Protein AF-X0XXG4-F1 (afdb_monomer_lite)

pLDDT: mean 93.35, std 5.32, range [76.75, 98.12]

Sequence (103 aa):
IREMARELCRLGHTVDVYTRVHDPADPQIIDLGEGARLIHIPAGQEMDIHKLALYSYLPDFTCHMENYRKANDLHYDVVFSHYWLSCWVGQYLKMWWGVPHVA

Radius of gyration: 13.39 Å; chains: 1; bounding box: 29×28×33 Å

InterPro domains:
  IPR028098 Glycosyltransferase subfamily 4-like, N-terminal domain [PF13579] (1-102)

Structure (mmCIF, N/CA/C/O backbone):
data_AF-X0XXG4-F1
#
_entry.id   AF-X0XXG4-F1
#
loop_
_atom_site.group_PDB
_atom_site.id
_atom_site.type_symbol
_atom_site.label_atom_id
_atom_site.label_alt_id
_atom_site.label_comp_id
_atom_site.label_asym_id
_atom_site.label_entity_id
_atom_site.label_seq_id
_atom_site.pdbx_PDB_ins_code
_atom_site.Cartn_x
_atom_site.Cartn_y
_atom_site.Cartn_z
_atom_site.occupancy
_atom_site.B_iso_or_equiv
_atom_site.auth_seq_id
_atom_site.auth_comp_id
_atom_site.auth_asym_id
_atom_site.auth_atom_id
_atom_site.pdbx_PDB_model_num
ATOM 1 N N . ILE A 1 1 ? -6.716 9.287 -3.896 1.00 82.69 1 ILE A N 1
ATOM 2 C CA . ILE A 1 1 ? -6.011 8.494 -2.852 1.00 82.69 1 ILE A CA 1
ATOM 3 C C . ILE A 1 1 ? -5.264 9.390 -1.870 1.00 82.69 1 ILE A C 1
ATOM 5 O O . ILE A 1 1 ? -5.613 9.349 -0.705 1.00 82.69 1 ILE A O 1
ATOM 9 N N . ARG A 1 2 ? -4.298 10.221 -2.301 1.00 84.69 2 ARG A N 1
ATOM 10 C CA . ARG A 1 2 ? -3.508 11.068 -1.379 1.00 84.69 2 ARG A CA 1
ATOM 11 C C . ARG A 1 2 ? -4.359 11.966 -0.471 1.00 84.69 2 ARG A C 1
ATOM 13 O O . ARG A 1 2 ? -4.152 11.969 0.731 1.00 84.69 2 ARG A O 1
ATOM 20 N N . GLU A 1 3 ? -5.329 12.685 -1.032 1.00 88.19 3 GLU A N 1
ATOM 21 C CA . GLU A 1 3 ? -6.231 13.546 -0.245 1.00 88.19 3 GLU A CA 1
ATOM 22 C C . GLU A 1 3 ? -7.091 12.737 0.730 1.00 88.19 3 GLU A C 1
ATOM 24 O O . GLU A 1 3 ? -7.195 13.090 1.892 1.00 88.19 3 GLU A O 1
ATOM 29 N N . MET A 1 4 ? -7.626 11.594 0.295 1.00 89.50 4 MET A N 1
ATOM 30 C CA . MET A 1 4 ? -8.385 10.690 1.165 1.00 89.50 4 MET A CA 1
ATOM 31 C C . MET A 1 4 ? -7.533 10.145 2.323 1.00 89.50 4 MET A C 1
ATOM 33 O O . MET A 1 4 ? -7.990 10.151 3.459 1.00 89.50 4 MET A O 1
ATOM 37 N N . ALA A 1 5 ? -6.301 9.699 2.049 1.00 90.69 5 ALA A N 1
ATOM 38 C CA . ALA A 1 5 ? -5.370 9.240 3.080 1.00 90.69 5 ALA A CA 1
ATOM 39 C C . ALA A 1 5 ? -5.096 10.352 4.099 1.00 90.69 5 ALA A C 1
ATOM 41 O O . ALA A 1 5 ? -5.163 10.121 5.301 1.00 90.69 5 ALA A O 1
ATOM 42 N N . ARG A 1 6 ? -4.886 11.576 3.607 1.00 89.38 6 ARG A N 1
ATOM 43 C CA . ARG A 1 6 ? -4.695 12.753 4.448 1.00 89.38 6 ARG A CA 1
ATOM 44 C C . ARG A 1 6 ? -5.907 13.041 5.338 1.00 89.38 6 ARG A C 1
ATOM 46 O O . ARG A 1 6 ? -5.745 13.228 6.537 1.00 89.38 6 ARG A O 1
ATOM 53 N N . GLU A 1 7 ? -7.117 13.060 4.787 1.00 91.69 7 GLU A N 1
ATOM 54 C CA . GLU A 1 7 ? -8.318 13.337 5.587 1.00 91.69 7 GLU A CA 1
ATOM 55 C C . GLU A 1 7 ? -8.588 12.239 6.628 1.00 91.69 7 GLU A C 1
ATOM 57 O O . GLU A 1 7 ? -8.944 12.551 7.761 1.00 91.69 7 GLU A O 1
ATOM 62 N N . LEU A 1 8 ? -8.341 10.963 6.305 1.00 92.44 8 LEU A N 1
ATOM 63 C CA . LEU A 1 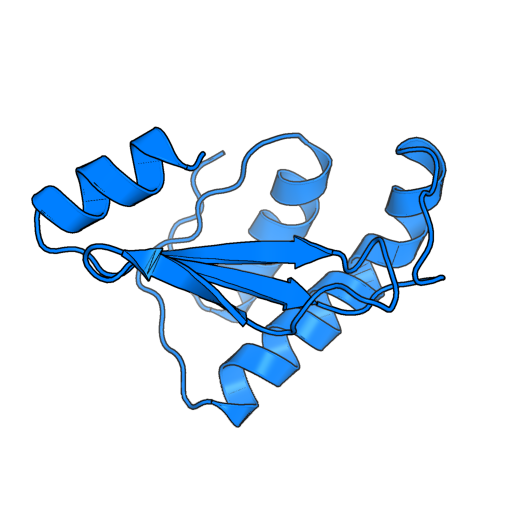8 ? -8.404 9.874 7.290 1.00 92.44 8 LEU A CA 1
ATOM 64 C C . LEU A 1 8 ? -7.390 10.079 8.421 1.00 92.44 8 LEU A C 1
ATOM 66 O O . LEU A 1 8 ? -7.716 9.889 9.593 1.00 92.44 8 LEU A O 1
ATOM 70 N N . CYS A 1 9 ? -6.188 10.531 8.081 1.00 93.44 9 CYS A N 1
ATOM 71 C CA . CYS A 1 9 ? -5.174 10.896 9.057 1.00 93.44 9 CYS A CA 1
ATOM 72 C C . CYS A 1 9 ? -5.593 12.061 9.956 1.00 93.44 9 CYS A C 1
ATOM 74 O O . CYS A 1 9 ? -5.433 11.990 11.175 1.00 93.44 9 CYS A O 1
ATOM 76 N N . ARG A 1 10 ? -6.236 13.093 9.400 1.00 91.38 10 ARG A N 1
ATOM 77 C CA . ARG A 1 10 ? -6.816 14.198 10.185 1.00 91.38 10 ARG A CA 1
ATOM 78 C C . ARG A 1 10 ? -7.925 13.744 11.135 1.00 91.38 10 ARG A C 1
ATOM 80 O O . ARG A 1 10 ? -8.135 14.387 12.161 1.00 91.38 10 ARG A O 1
ATOM 87 N N . LEU A 1 11 ? -8.610 12.647 10.819 1.00 93.88 11 LEU A N 1
ATOM 88 C CA . LEU A 1 11 ? -9.597 12.006 11.694 1.00 93.88 11 LEU A CA 1
ATOM 89 C C . LEU A 1 11 ? -8.964 11.087 12.759 1.00 93.88 11 LEU A C 1
ATOM 91 O O . LEU A 1 11 ? -9.689 10.513 13.568 1.00 93.88 11 LEU A O 1
ATOM 95 N N . GLY A 1 12 ? -7.632 10.977 12.802 1.00 94.06 12 GLY A N 1
ATOM 96 C CA . GLY A 1 12 ? -6.893 10.201 13.801 1.00 94.06 12 GLY A CA 1
ATOM 97 C C . GLY A 1 12 ? -6.531 8.779 13.370 1.00 94.06 12 GLY A C 1
ATOM 98 O O . GLY A 1 12 ? -6.122 7.983 14.212 1.00 94.06 12 GLY A O 1
ATOM 99 N N . HIS A 1 13 ? -6.674 8.440 12.086 1.00 94.88 13 HIS A N 1
ATOM 100 C CA . HIS A 1 13 ? -6.273 7.136 11.555 1.00 94.88 13 HIS A CA 1
ATOM 101 C C . HIS A 1 13 ? -4.822 7.136 11.048 1.00 94.88 13 HIS A C 1
ATOM 103 O O . HIS A 1 13 ? -4.265 8.165 10.679 1.00 94.88 13 HIS A O 1
ATOM 109 N N . THR A 1 14 ? -4.201 5.962 10.983 1.00 95.81 14 THR A N 1
ATOM 110 C CA . THR A 1 14 ? -2.902 5.764 10.319 1.00 95.81 14 THR A CA 1
ATOM 111 C C . THR A 1 14 ? -3.140 5.105 8.969 1.00 95.81 14 THR A C 1
ATOM 113 O O . THR A 1 14 ? -3.962 4.192 8.871 1.00 95.81 14 THR A O 1
ATOM 116 N N . VAL A 1 15 ? -2.456 5.569 7.920 1.00 96.88 15 VAL A N 1
ATOM 117 C CA . VAL A 1 15 ? -2.725 5.108 6.551 1.00 96.88 15 VAL A CA 1
ATOM 118 C C . VAL A 1 15 ? -1.445 4.687 5.837 1.00 96.88 15 VAL A C 1
ATOM 120 O O . VAL A 1 15 ? -0.588 5.509 5.523 1.00 96.88 15 VAL A O 1
ATOM 123 N N . ASP A 1 16 ? -1.383 3.409 5.474 1.00 97.56 16 ASP A N 1
ATOM 124 C CA . ASP A 1 16 ? -0.365 2.873 4.574 1.00 97.56 16 ASP A CA 1
ATOM 125 C C . ASP A 1 16 ? -0.956 2.701 3.175 1.00 97.56 16 ASP A C 1
ATOM 127 O O . ASP A 1 16 ? -1.876 1.911 2.952 1.00 97.56 16 ASP A O 1
ATOM 131 N N . VAL A 1 17 ? -0.426 3.452 2.214 1.00 96.88 17 VAL A N 1
ATOM 132 C CA . VAL A 1 17 ? -0.781 3.322 0.802 1.00 96.88 17 VAL A CA 1
ATOM 133 C C . VAL A 1 17 ? 0.234 2.405 0.140 1.00 96.88 17 VAL A C 1
ATOM 135 O O . VAL A 1 17 ? 1.414 2.724 0.096 1.00 96.88 17 VAL A O 1
ATOM 138 N N . TYR A 1 18 ? -0.221 1.291 -0.420 1.00 97.19 18 TYR A N 1
ATOM 139 C CA . TYR A 1 18 ? 0.638 0.368 -1.156 1.00 97.19 18 TYR A CA 1
ATOM 140 C C . TYR A 1 18 ? 0.549 0.620 -2.660 1.00 97.19 18 TYR A C 1
ATOM 142 O O . TYR A 1 18 ? -0.544 0.712 -3.222 1.00 97.19 18 TYR A O 1
ATOM 150 N N . THR A 1 19 ? 1.699 0.703 -3.322 1.00 95.38 19 THR A N 1
ATOM 151 C CA . THR A 1 19 ? 1.799 0.801 -4.783 1.00 95.38 19 THR A CA 1
ATOM 152 C C . THR A 1 19 ? 2.971 -0.029 -5.288 1.00 95.38 19 THR A C 1
ATOM 154 O O . THR A 1 19 ? 3.826 -0.442 -4.514 1.00 95.38 19 THR A O 1
ATOM 157 N N . ARG A 1 20 ? 3.020 -0.301 -6.589 1.00 94.94 20 ARG A N 1
ATOM 158 C CA . ARG A 1 20 ? 4.140 -1.013 -7.210 1.00 94.94 20 ARG A CA 1
ATOM 159 C C . ARG A 1 20 ? 5.328 -0.073 -7.415 1.00 94.94 20 ARG A C 1
ATOM 161 O O . ARG A 1 20 ? 5.111 1.085 -7.761 1.00 94.94 20 ARG A O 1
ATOM 168 N N . VAL A 1 21 ? 6.551 -0.585 -7.274 1.00 94.19 21 VAL A N 1
ATOM 169 C CA . VAL A 1 21 ? 7.758 0.080 -7.805 1.00 94.19 21 VAL A CA 1
ATOM 170 C C . VAL A 1 21 ? 7.610 0.225 -9.321 1.00 94.19 21 VAL A C 1
ATOM 172 O O . VAL A 1 21 ? 7.244 -0.738 -9.999 1.00 94.19 21 VAL A O 1
ATOM 175 N N . HIS A 1 22 ? 7.864 1.413 -9.857 1.00 88.38 22 HIS A N 1
ATOM 176 C CA . HIS A 1 22 ? 7.755 1.686 -11.295 1.00 88.38 22 HIS A CA 1
ATOM 177 C C . HIS A 1 22 ? 8.962 2.433 -11.862 1.00 88.38 22 HIS A C 1
ATOM 179 O O . HIS A 1 22 ? 9.138 2.433 -13.080 1.00 88.38 22 HIS A O 1
ATOM 185 N N . ASP A 1 23 ? 9.804 2.983 -10.991 1.00 87.38 23 ASP A N 1
ATOM 186 C CA . ASP A 1 23 ? 11.141 3.474 -11.289 1.00 87.38 23 ASP A CA 1
ATOM 187 C C . ASP A 1 23 ? 12.117 2.862 -10.262 1.00 87.38 23 ASP A C 1
ATOM 189 O O . ASP A 1 23 ? 11.799 2.866 -9.070 1.00 87.38 23 ASP A O 1
ATOM 193 N N . PRO A 1 24 ? 13.299 2.346 -10.650 1.00 85.62 24 PRO A N 1
ATOM 194 C CA . PRO A 1 24 ? 14.282 1.832 -9.692 1.00 85.62 24 PRO A CA 1
ATOM 195 C C . PRO A 1 24 ? 14.798 2.899 -8.711 1.00 85.62 24 PRO A C 1
ATOM 197 O O . PRO A 1 24 ? 15.402 2.567 -7.692 1.00 85.62 24 PRO A O 1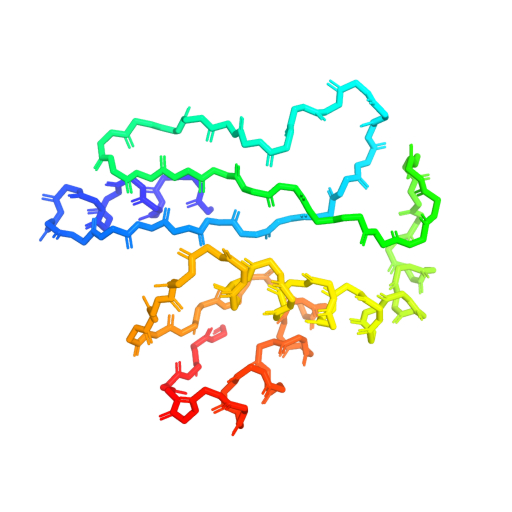
ATOM 200 N N . ALA A 1 25 ? 14.600 4.184 -9.018 1.00 89.94 25 ALA A N 1
ATOM 201 C CA . ALA A 1 25 ? 14.899 5.296 -8.125 1.00 89.94 25 ALA A CA 1
ATOM 202 C C . ALA A 1 25 ? 13.788 5.575 -7.093 1.00 89.94 25 ALA A C 1
ATOM 204 O O . ALA A 1 25 ? 13.991 6.418 -6.214 1.00 89.94 25 ALA A O 1
ATOM 205 N N . ASP A 1 26 ? 12.634 4.898 -7.171 1.00 89.69 26 ASP A N 1
ATOM 206 C CA . ASP A 1 26 ? 11.558 5.045 -6.191 1.00 89.69 26 ASP A CA 1
ATOM 207 C C . ASP A 1 26 ? 12.054 4.623 -4.795 1.00 89.69 26 ASP A C 1
ATOM 209 O O . ASP A 1 26 ? 12.466 3.476 -4.593 1.00 89.69 26 ASP A O 1
ATOM 213 N N . PRO A 1 27 ? 11.986 5.498 -3.776 1.00 94.06 27 PRO A N 1
ATOM 214 C CA . PRO A 1 27 ? 12.282 5.080 -2.416 1.00 94.06 27 PRO A CA 1
ATOM 215 C C . PRO A 1 27 ? 11.209 4.101 -1.927 1.00 94.06 27 PRO A C 1
ATOM 217 O O . PRO A 1 27 ? 10.014 4.299 -2.147 1.00 94.06 27 PRO A O 1
ATOM 220 N N . GLN A 1 28 ? 11.623 3.083 -1.169 1.00 95.56 28 GLN A N 1
ATOM 221 C CA . GLN A 1 28 ? 10.717 2.076 -0.603 1.00 95.56 28 GLN A CA 1
ATOM 222 C C . GLN A 1 28 ? 9.544 2.696 0.178 1.00 95.56 28 GLN A C 1
ATOM 224 O O . GLN A 1 28 ? 8.437 2.162 0.149 1.00 95.56 28 GLN A O 1
ATOM 229 N N . ILE A 1 29 ? 9.785 3.808 0.882 1.00 97.06 29 ILE A N 1
ATOM 230 C CA . ILE A 1 29 ? 8.786 4.523 1.680 1.00 97.06 29 ILE A CA 1
ATOM 231 C C . ILE A 1 29 ? 8.868 6.019 1.366 1.00 97.06 29 ILE A C 1
ATOM 233 O O . ILE A 1 29 ? 9.952 6.601 1.406 1.00 97.06 29 ILE A O 1
ATOM 237 N N . ILE A 1 30 ? 7.718 6.645 1.119 1.00 95.62 30 ILE A N 1
ATOM 238 C CA . ILE A 1 30 ? 7.563 8.102 1.054 1.00 95.62 30 ILE A CA 1
ATOM 239 C C . ILE A 1 30 ? 6.622 8.535 2.174 1.00 95.62 30 ILE A C 1
ATOM 241 O O . ILE A 1 30 ? 5.484 8.070 2.245 1.00 95.62 30 ILE A O 1
ATOM 245 N N . ASP A 1 31 ? 7.084 9.444 3.030 1.00 93.38 31 ASP A N 1
ATOM 246 C CA . ASP A 1 31 ? 6.235 10.091 4.030 1.00 93.38 31 ASP A CA 1
ATOM 247 C C . ASP A 1 31 ? 5.267 11.059 3.330 1.00 93.38 31 ASP A C 1
ATOM 249 O O . ASP A 1 31 ? 5.684 11.948 2.582 1.00 93.38 31 ASP A O 1
ATOM 253 N N . LEU A 1 32 ? 3.964 10.854 3.533 1.00 90.88 32 LEU A N 1
ATOM 254 C CA . LEU A 1 32 ? 2.909 11.713 2.989 1.00 90.88 32 LEU A CA 1
ATOM 255 C C . LEU A 1 32 ? 2.434 12.761 4.010 1.00 90.88 32 LEU A C 1
ATOM 257 O O . LEU A 1 32 ? 1.600 13.604 3.668 1.00 90.88 32 LEU A O 1
ATOM 261 N N . GLY A 1 33 ? 2.981 12.731 5.227 1.00 87.12 33 GLY A N 1
ATOM 262 C CA . GLY A 1 33 ? 2.627 13.585 6.350 1.00 87.12 33 GLY A CA 1
ATOM 263 C C . GLY A 1 33 ? 1.425 13.074 7.143 1.00 87.12 33 GLY A C 1
ATOM 264 O O . GLY A 1 33 ? 0.655 12.228 6.693 1.00 87.12 33 GLY A O 1
ATOM 265 N N . GLU A 1 34 ? 1.260 13.624 8.350 1.00 84.38 34 GLU A N 1
ATOM 266 C CA . GLU A 1 34 ? 0.078 13.431 9.209 1.00 84.38 34 GLU A CA 1
ATOM 267 C C . GLU A 1 34 ? -0.200 11.953 9.593 1.00 84.38 34 GLU A C 1
ATOM 269 O O . GLU A 1 34 ? -1.285 11.637 10.058 1.00 84.38 34 GLU A O 1
ATOM 274 N N . GLY A 1 35 ? 0.783 11.047 9.478 1.00 87.31 35 GLY A N 1
ATOM 275 C CA . GLY A 1 35 ? 0.612 9.615 9.778 1.00 87.31 35 GLY A CA 1
ATOM 276 C C . GLY A 1 35 ? 0.236 8.756 8.565 1.00 87.31 35 GLY A C 1
ATOM 277 O O . GLY A 1 35 ? -0.137 7.593 8.732 1.00 87.31 35 GLY A O 1
ATOM 278 N N . ALA A 1 36 ? 0.343 9.313 7.354 1.00 95.19 36 ALA A N 1
ATOM 279 C CA . ALA A 1 36 ? 0.228 8.576 6.106 1.00 95.19 36 ALA A CA 1
ATOM 280 C C . ALA A 1 36 ? 1.602 8.331 5.471 1.00 95.19 36 ALA A C 1
ATOM 282 O O . ALA A 1 36 ? 2.451 9.222 5.428 1.00 95.19 36 ALA A O 1
ATOM 283 N N . ARG A 1 37 ? 1.799 7.150 4.883 1.00 96.31 37 ARG A N 1
ATOM 284 C CA . ARG A 1 37 ? 2.982 6.843 4.065 1.00 96.31 37 ARG A CA 1
ATOM 285 C C . ARG A 1 37 ? 2.616 6.048 2.820 1.00 96.31 37 ARG A C 1
ATOM 287 O O . ARG A 1 37 ? 1.659 5.278 2.813 1.00 96.31 37 ARG A O 1
ATOM 294 N N . LEU A 1 38 ? 3.387 6.246 1.758 1.00 96.38 38 LEU A N 1
ATOM 295 C CA . LEU A 1 38 ? 3.350 5.444 0.539 1.00 96.38 38 LEU A CA 1
ATOM 296 C C . LEU A 1 38 ? 4.463 4.401 0.604 1.00 96.38 38 LEU A C 1
ATOM 298 O O . LEU A 1 38 ? 5.604 4.747 0.894 1.00 96.38 38 LEU A O 1
ATOM 302 N N . ILE A 1 39 ? 4.136 3.146 0.322 1.00 97.62 39 ILE A N 1
ATOM 303 C CA . ILE A 1 39 ? 5.046 2.006 0.371 1.00 97.62 39 ILE A CA 1
ATOM 304 C C . ILE A 1 39 ? 5.093 1.380 -1.021 1.00 97.62 39 ILE A C 1
ATOM 306 O O . ILE A 1 39 ? 4.071 0.920 -1.541 1.00 97.62 39 ILE A O 1
ATOM 310 N N . HIS A 1 40 ? 6.281 1.358 -1.618 1.00 97.44 40 HIS A N 1
ATOM 311 C CA . HIS A 1 40 ? 6.510 0.742 -2.919 1.00 97.44 40 HIS A CA 1
ATOM 312 C C . HIS A 1 40 ? 6.824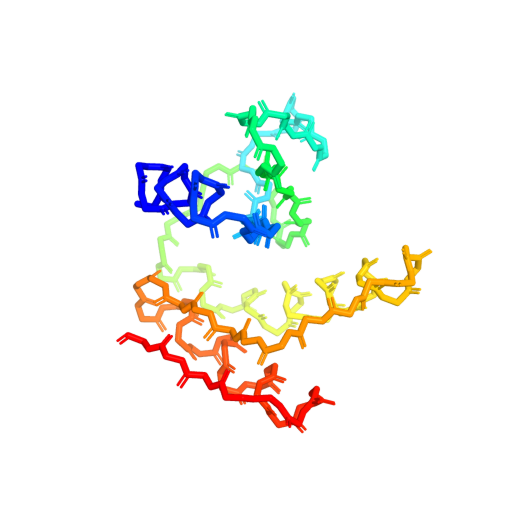 -0.743 -2.748 1.00 97.44 40 HIS A C 1
ATOM 314 O O . HIS A 1 40 ? 7.743 -1.116 -2.035 1.00 97.44 40 HIS A O 1
ATOM 320 N N . ILE A 1 41 ? 6.061 -1.616 -3.393 1.00 97.19 41 ILE A N 1
ATOM 321 C CA . ILE A 1 41 ? 6.262 -3.064 -3.355 1.00 97.19 41 ILE A CA 1
ATOM 322 C C . ILE A 1 41 ? 6.805 -3.516 -4.714 1.00 97.19 41 ILE A C 1
ATOM 324 O O . ILE A 1 41 ? 6.197 -3.206 -5.747 1.00 97.19 41 ILE A O 1
ATOM 328 N N . PRO A 1 42 ? 7.933 -4.245 -4.751 1.00 94.06 42 PRO A N 1
ATOM 329 C CA . PRO A 1 42 ? 8.468 -4.760 -6.001 1.00 94.06 42 PRO A CA 1
ATOM 330 C C . PRO A 1 42 ? 7.528 -5.828 -6.567 1.00 94.06 42 PRO A C 1
ATOM 332 O O . PRO A 1 42 ? 7.085 -6.724 -5.849 1.00 94.06 42 PRO A O 1
ATOM 335 N N . ALA A 1 43 ? 7.215 -5.749 -7.858 1.00 92.38 43 ALA A N 1
ATOM 336 C CA . ALA A 1 43 ? 6.509 -6.803 -8.583 1.00 92.38 43 ALA A CA 1
ATOM 337 C C . ALA A 1 43 ? 6.736 -6.642 -10.089 1.00 92.38 43 ALA A C 1
ATOM 339 O O . ALA A 1 43 ? 6.476 -5.572 -10.648 1.00 92.38 43 ALA A O 1
ATOM 340 N N . GLY A 1 44 ? 7.197 -7.706 -10.747 1.00 88.19 44 GLY A N 1
ATOM 341 C CA . GLY A 1 44 ? 7.624 -7.639 -12.144 1.00 88.19 44 GLY A CA 1
ATOM 342 C C . GLY A 1 44 ? 8.840 -6.729 -12.353 1.00 88.19 44 GLY A C 1
ATOM 343 O O . GLY A 1 44 ? 9.624 -6.506 -11.435 1.00 88.19 44 GLY A O 1
ATOM 344 N N . GLN A 1 45 ? 9.008 -6.215 -13.573 1.00 83.88 45 GLN A N 1
ATOM 345 C CA . GLN A 1 45 ? 10.121 -5.316 -13.905 1.00 83.88 45 GLN A CA 1
ATOM 346 C C . GLN A 1 45 ? 9.896 -3.925 -13.303 1.00 83.88 45 GLN A C 1
ATOM 348 O O . GLN A 1 45 ? 8.815 -3.364 -13.456 1.00 83.88 45 GLN A O 1
ATOM 353 N N . GLU A 1 46 ? 10.912 -3.338 -12.678 1.00 80.38 46 GLU A N 1
ATOM 354 C CA . GLU A 1 46 ? 10.880 -1.999 -12.060 1.00 80.38 46 GLU A CA 1
ATOM 355 C C . GLU A 1 46 ? 10.953 -0.878 -13.110 1.00 80.38 46 GLU A C 1
ATOM 357 O O . GLU A 1 46 ? 11.835 -0.034 -13.105 1.00 80.38 46 GLU A O 1
ATOM 362 N N . MET A 1 47 ? 10.050 -0.914 -14.079 1.00 80.69 47 MET A N 1
ATOM 363 C CA . MET A 1 47 ? 9.888 0.092 -15.124 1.00 80.69 47 MET A CA 1
ATOM 364 C C . MET A 1 47 ? 8.403 0.276 -15.402 1.00 80.69 47 MET A C 1
ATOM 366 O O . MET A 1 47 ? 7.596 -0.548 -14.967 1.00 80.69 47 MET A O 1
ATOM 370 N N . ASP A 1 48 ? 8.016 1.312 -16.142 1.00 76.88 48 ASP A N 1
ATOM 371 C CA . ASP A 1 48 ? 6.615 1.476 -16.521 1.00 76.88 48 ASP A CA 1
ATOM 372 C C . ASP A 1 48 ? 6.138 0.292 -17.385 1.00 76.88 48 ASP A C 1
ATOM 374 O O . ASP A 1 48 ? 6.769 -0.096 -18.372 1.00 76.88 48 ASP A O 1
ATOM 378 N N . ILE A 1 49 ? 5.025 -0.317 -16.977 1.00 80.06 49 ILE A N 1
ATOM 379 C CA . ILE A 1 49 ? 4.441 -1.503 -17.605 1.00 80.06 49 ILE A CA 1
ATOM 380 C C . ILE A 1 49 ? 2.975 -1.200 -17.882 1.00 80.06 49 ILE A C 1
ATOM 382 O O . ILE A 1 49 ? 2.225 -0.762 -17.008 1.00 80.06 49 ILE A O 1
ATOM 386 N N . HIS A 1 50 ? 2.532 -1.519 -19.097 1.00 81.44 50 HIS A N 1
ATOM 387 C CA . HIS A 1 50 ? 1.134 -1.370 -19.471 1.00 81.44 50 HIS A CA 1
ATOM 388 C C . HIS A 1 50 ? 0.206 -2.127 -18.504 1.00 81.44 50 HIS A C 1
ATOM 390 O O . HIS A 1 50 ? 0.441 -3.291 -18.178 1.00 81.44 50 HIS A O 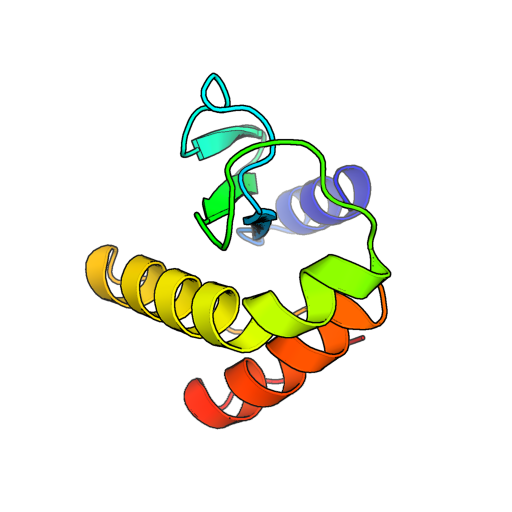1
ATOM 396 N N . LYS A 1 51 ? -0.908 -1.505 -18.098 1.00 76.75 51 LYS A N 1
ATOM 397 C CA . LYS A 1 51 ? -1.803 -2.029 -17.044 1.00 76.75 51 LYS A CA 1
ATOM 398 C C . LYS A 1 51 ? -2.289 -3.463 -17.265 1.00 76.75 51 LYS A C 1
ATOM 400 O O . LYS A 1 51 ? -2.480 -4.193 -16.301 1.00 76.75 51 LYS A O 1
ATOM 405 N N . LEU A 1 52 ? -2.483 -3.876 -18.517 1.00 84.62 52 LEU A N 1
ATOM 406 C CA . LEU A 1 52 ? -2.882 -5.254 -18.832 1.00 84.62 52 LEU A CA 1
ATOM 407 C C . LEU A 1 52 ? -1.784 -6.274 -18.509 1.00 84.62 52 LEU A C 1
ATOM 409 O O . LEU A 1 52 ? -2.092 -7.373 -18.065 1.00 84.62 52 LEU A O 1
ATOM 413 N N . ALA A 1 53 ? -0.515 -5.908 -18.685 1.00 85.38 53 ALA A N 1
ATOM 414 C CA . ALA A 1 53 ? 0.611 -6.768 -18.338 1.00 85.38 53 ALA A CA 1
ATOM 415 C C . ALA A 1 53 ? 0.860 -6.812 -16.820 1.00 85.38 53 ALA A C 1
ATOM 417 O O . ALA A 1 53 ? 1.372 -7.810 -16.322 1.00 85.38 53 ALA A O 1
ATOM 418 N N . LEU A 1 54 ? 0.432 -5.785 -16.069 1.00 87.19 54 LEU A N 1
ATOM 419 C CA . LEU A 1 54 ? 0.488 -5.793 -14.600 1.00 87.19 54 LEU A CA 1
ATOM 420 C C . LEU A 1 54 ? -0.366 -6.896 -13.975 1.00 87.19 54 LEU A C 1
ATOM 422 O O . LEU A 1 54 ? -0.039 -7.362 -12.887 1.00 87.19 54 LEU A O 1
ATOM 426 N N . TYR A 1 55 ? -1.434 -7.325 -14.653 1.00 90.44 55 TYR A N 1
ATOM 427 C CA . TYR A 1 55 ? -2.328 -8.361 -14.142 1.00 90.44 55 TYR A CA 1
ATOM 428 C C . TYR A 1 55 ? -1.575 -9.647 -13.767 1.00 90.44 55 TYR A C 1
ATOM 430 O O . TYR A 1 55 ? -1.807 -10.210 -12.699 1.00 90.44 55 TYR A O 1
ATOM 438 N N . SER A 1 56 ? -0.613 -10.060 -14.596 1.00 92.75 56 SER A N 1
ATOM 439 C CA . SER A 1 56 ? 0.194 -11.262 -14.362 1.00 92.75 56 SER A CA 1
ATOM 440 C C . SER A 1 56 ? 1.105 -11.162 -13.133 1.00 92.75 56 SER A C 1
ATOM 442 O O . SER A 1 56 ? 1.515 -12.191 -12.609 1.00 92.75 56 SER A O 1
A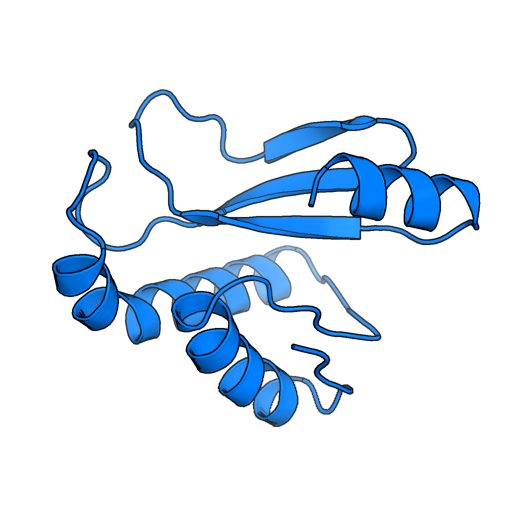TOM 444 N N . TYR A 1 57 ? 1.399 -9.948 -12.657 1.00 94.69 57 TYR A N 1
ATOM 445 C CA . TYR A 1 57 ? 2.254 -9.699 -11.493 1.00 94.69 57 TYR A CA 1
ATOM 446 C C . TYR A 1 57 ? 1.469 -9.450 -10.198 1.00 94.69 57 TYR A C 1
ATOM 448 O O . TYR A 1 57 ? 2.079 -9.266 -9.147 1.00 94.69 57 TYR A O 1
ATOM 456 N N . LEU A 1 58 ? 0.129 -9.439 -10.231 1.00 95.19 58 LEU A N 1
ATOM 457 C CA . LEU A 1 58 ? -0.670 -9.231 -9.019 1.00 95.19 58 LEU A CA 1
ATOM 458 C C . LEU A 1 58 ? -0.453 -10.302 -7.938 1.00 95.19 58 LEU A C 1
ATOM 460 O O . LEU A 1 58 ? -0.408 -9.917 -6.766 1.00 95.19 58 LEU A O 1
ATOM 464 N N . PRO A 1 59 ? -0.299 -11.607 -8.258 1.00 95.88 59 PRO A N 1
ATOM 465 C CA . PRO A 1 59 ? 0.023 -12.606 -7.241 1.00 95.88 59 PRO A CA 1
ATOM 466 C C . PRO A 1 59 ? 1.336 -12.283 -6.517 1.00 95.88 59 PRO A C 1
ATOM 468 O O . PRO A 1 59 ? 1.352 -1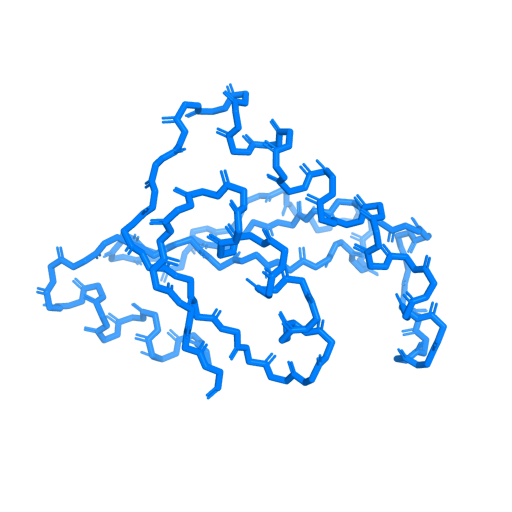2.219 -5.288 1.00 95.88 59 PRO A O 1
ATOM 471 N N . ASP A 1 60 ? 2.398 -11.985 -7.270 1.00 96.12 60 ASP A N 1
ATOM 472 C CA . ASP A 1 60 ? 3.713 -11.635 -6.717 1.00 96.12 60 ASP A CA 1
ATOM 473 C C . ASP A 1 60 ? 3.638 -10.365 -5.870 1.00 96.12 60 ASP A C 1
ATOM 475 O O . ASP A 1 60 ? 4.116 -10.344 -4.737 1.00 96.12 60 ASP A O 1
ATOM 479 N N . PHE A 1 61 ? 2.962 -9.330 -6.377 1.00 96.94 61 PHE A N 1
ATOM 480 C CA . PHE A 1 61 ? 2.713 -8.093 -5.640 1.00 96.94 61 PHE A CA 1
ATOM 481 C C . PHE A 1 61 ? 2.018 -8.359 -4.300 1.00 96.94 61 PHE A C 1
ATOM 483 O O . PHE A 1 61 ? 2.441 -7.846 -3.267 1.00 96.94 61 PHE A O 1
ATOM 490 N N . THR A 1 62 ? 0.974 -9.191 -4.302 1.00 97.69 62 THR A N 1
ATOM 491 C CA . THR A 1 62 ? 0.198 -9.521 -3.096 1.00 97.69 62 THR A CA 1
ATOM 492 C C . THR A 1 62 ? 1.062 -10.275 -2.080 1.00 97.69 62 THR A C 1
ATOM 494 O O . THR A 1 62 ? 1.044 -9.954 -0.892 1.00 97.69 62 THR A O 1
ATOM 497 N N . CYS A 1 63 ? 1.870 -11.235 -2.539 1.00 97.50 63 CYS A N 1
ATOM 498 C CA . CYS A 1 63 ? 2.804 -11.977 -1.693 1.00 97.50 63 CYS A CA 1
ATOM 499 C C . CYS A 1 63 ? 3.893 -11.072 -1.101 1.00 97.50 63 CYS A C 1
ATOM 501 O O . CYS A 1 63 ? 4.162 -11.134 0.098 1.00 97.50 63 CYS A O 1
ATOM 503 N N . HIS A 1 64 ? 4.507 -10.206 -1.910 1.00 97.75 64 HIS A N 1
ATOM 504 C CA . HIS A 1 64 ? 5.528 -9.271 -1.435 1.00 97.75 64 HIS A CA 1
ATOM 505 C C . HIS A 1 64 ? 4.956 -8.236 -0.461 1.00 97.75 64 HIS A C 1
ATOM 507 O O . HIS A 1 64 ? 5.601 -7.924 0.539 1.00 97.75 64 HIS A O 1
ATOM 513 N N . MET A 1 65 ? 3.733 -7.759 -0.694 1.00 97.62 65 MET A N 1
ATOM 514 C CA . MET A 1 65 ? 3.019 -6.882 0.232 1.00 97.62 65 MET A CA 1
ATOM 515 C C . MET A 1 65 ? 2.755 -7.572 1.580 1.00 97.62 65 MET A C 1
ATOM 517 O O . MET A 1 65 ? 3.008 -6.983 2.630 1.00 97.62 65 MET A O 1
ATOM 521 N N . GLU A 1 66 ? 2.312 -8.832 1.576 1.00 97.94 66 GLU A N 1
ATOM 522 C CA . GLU A 1 66 ? 2.115 -9.605 2.810 1.00 97.94 66 GLU A CA 1
ATOM 523 C C . GLU A 1 66 ? 3.434 -9.876 3.549 1.00 97.94 66 GLU A C 1
ATOM 525 O O . GLU A 1 66 ? 3.495 -9.783 4.778 1.00 97.94 66 GLU A O 1
ATOM 530 N N . ASN A 1 67 ? 4.510 -10.166 2.816 1.00 98.00 67 ASN A N 1
ATOM 531 C CA . ASN A 1 67 ? 5.842 -10.329 3.397 1.00 98.00 67 ASN A CA 1
ATOM 532 C C . ASN A 1 67 ? 6.329 -9.029 4.044 1.00 98.00 67 ASN A C 1
ATOM 534 O O . ASN A 1 67 ? 6.837 -9.064 5.163 1.00 98.00 67 ASN A O 1
ATOM 538 N N . TYR A 1 68 ? 6.129 -7.887 3.379 1.00 98.00 68 TYR A N 1
ATOM 539 C CA . TYR A 1 68 ? 6.457 -6.578 3.935 1.00 98.00 68 TYR A CA 1
ATOM 540 C C . TYR A 1 68 ? 5.674 -6.318 5.225 1.00 98.00 68 TYR A C 1
ATOM 542 O O . TYR A 1 68 ? 6.271 -5.952 6.238 1.00 98.00 68 TYR A O 1
ATOM 550 N N . ARG A 1 69 ? 4.356 -6.564 5.219 1.00 97.81 69 ARG A N 1
ATOM 551 C CA . ARG A 1 69 ? 3.503 -6.398 6.403 1.00 97.81 69 ARG A CA 1
ATOM 552 C C . ARG A 1 69 ? 4.022 -7.220 7.585 1.00 97.81 69 ARG A C 1
ATOM 554 O O . ARG A 1 69 ? 4.209 -6.671 8.666 1.00 97.81 69 ARG A O 1
ATOM 561 N N . LYS A 1 70 ? 4.285 -8.514 7.371 1.00 98.06 70 LYS A N 1
ATOM 562 C CA . LYS A 1 70 ? 4.805 -9.430 8.401 1.00 98.06 70 LYS A CA 1
ATOM 563 C C . LYS A 1 70 ? 6.173 -9.006 8.925 1.00 98.06 70 LYS A C 1
ATOM 565 O O . LYS A 1 70 ? 6.384 -9.006 10.131 1.00 98.06 70 LYS A O 1
ATOM 570 N N . ALA A 1 71 ? 7.092 -8.645 8.032 1.00 98.12 71 ALA A N 1
ATOM 571 C CA . ALA A 1 71 ? 8.452 -8.261 8.403 1.00 98.12 71 ALA A CA 1
ATOM 572 C C . ALA A 1 71 ? 8.505 -6.983 9.255 1.00 98.12 71 ALA A C 1
ATOM 574 O O . ALA A 1 71 ? 9.448 -6.796 10.016 1.00 98.12 71 ALA A O 1
ATOM 575 N N . ASN A 1 72 ? 7.494 -6.121 9.131 1.00 97.50 72 ASN A N 1
ATOM 576 C CA . ASN A 1 72 ? 7.389 -4.861 9.862 1.00 97.50 72 ASN A CA 1
ATOM 577 C C . ASN A 1 72 ? 6.348 -4.906 10.997 1.00 97.50 72 ASN A C 1
ATOM 579 O O . ASN A 1 72 ? 6.014 -3.856 11.539 1.00 97.50 72 ASN A O 1
ATOM 583 N N . ASP A 1 73 ? 5.825 -6.092 11.334 1.00 97.69 73 ASP A N 1
ATOM 584 C CA . ASP A 1 73 ? 4.811 -6.307 12.380 1.00 97.69 73 ASP A CA 1
ATOM 585 C C . ASP A 1 73 ? 3.561 -5.409 12.241 1.00 97.69 73 ASP A C 1
ATOM 587 O O . ASP A 1 73 ? 2.982 -4.905 13.206 1.00 97.69 73 ASP A O 1
ATOM 591 N N . LEU A 1 74 ? 3.140 -5.172 10.995 1.00 97.44 74 LEU A N 1
ATOM 592 C CA . LEU A 1 74 ? 2.050 -4.251 10.684 1.00 97.44 74 LEU A CA 1
ATOM 593 C C . LEU A 1 74 ? 0.690 -4.947 10.765 1.00 97.44 74 LEU A C 1
ATOM 595 O O . LEU A 1 74 ? 0.491 -6.061 10.268 1.00 97.44 74 LEU A O 1
ATOM 599 N N . HIS A 1 75 ? -0.271 -4.240 11.346 1.00 97.12 75 HIS A N 1
ATOM 600 C CA . HIS A 1 75 ? -1.643 -4.690 11.526 1.00 97.12 75 HIS A CA 1
ATOM 601 C C . HIS A 1 75 ? -2.589 -3.628 10.971 1.00 97.12 75 HIS A C 1
ATOM 603 O O . HIS A 1 75 ? -2.356 -2.434 11.146 1.00 97.12 75 HIS A O 1
ATOM 609 N N . TYR A 1 76 ? -3.634 -4.074 10.279 1.00 97.75 76 TYR A N 1
ATOM 610 C CA . TYR A 1 76 ? -4.600 -3.198 9.626 1.00 97.75 76 TYR A CA 1
ATOM 611 C C . TYR A 1 76 ? -6.007 -3.606 10.022 1.00 97.75 76 TYR A C 1
ATOM 613 O O . TYR A 1 76 ? -6.298 -4.794 10.070 1.00 97.75 76 TYR A O 1
ATOM 621 N N . ASP A 1 77 ? -6.880 -2.628 10.243 1.00 97.69 77 ASP A N 1
ATOM 622 C CA . ASP A 1 77 ? -8.288 -2.870 10.577 1.00 97.69 77 ASP A CA 1
ATOM 623 C C . ASP A 1 77 ? -9.192 -2.905 9.339 1.00 97.69 77 ASP A C 1
ATOM 625 O O . ASP A 1 77 ? -10.310 -3.413 9.389 1.00 97.69 77 ASP A O 1
ATOM 629 N N . VAL A 1 78 ? -8.730 -2.341 8.220 1.00 97.25 78 VAL A N 1
ATOM 630 C CA . VAL A 1 78 ? -9.495 -2.226 6.976 1.00 97.25 78 VAL A CA 1
ATOM 631 C C . VAL A 1 78 ? -8.566 -2.201 5.768 1.00 97.25 78 VAL A C 1
ATOM 633 O O . VAL A 1 78 ? -7.484 -1.616 5.804 1.00 97.25 78 VAL A O 1
ATOM 636 N N . VAL A 1 79 ? -9.012 -2.805 4.669 1.00 97.75 79 VAL A N 1
ATOM 637 C CA . VAL A 1 79 ? -8.378 -2.685 3.353 1.00 97.75 79 VAL A CA 1
ATOM 638 C C . VAL A 1 79 ? -9.259 -1.820 2.464 1.00 97.75 79 VAL A C 1
ATOM 640 O O . VAL A 1 79 ? -10.435 -2.121 2.266 1.00 97.75 79 VAL A O 1
ATOM 643 N N . PHE A 1 80 ? -8.684 -0.772 1.882 1.00 96.62 80 PHE A N 1
ATOM 644 C CA . PHE A 1 80 ? -9.328 0.011 0.833 1.00 96.62 80 PHE A CA 1
ATOM 645 C C . PHE A 1 80 ? -8.582 -0.183 -0.485 1.00 96.62 80 PHE A C 1
ATOM 647 O O . PHE A 1 80 ? -7.377 0.057 -0.562 1.00 96.62 80 PHE A O 1
ATOM 654 N N . SER A 1 81 ? -9.286 -0.603 -1.531 1.00 96.31 81 SER A N 1
ATOM 655 C CA . SER A 1 81 ? -8.723 -0.702 -2.876 1.00 96.31 81 SER A CA 1
ATOM 656 C C . SER A 1 81 ? -9.242 0.412 -3.766 1.00 96.31 81 SER A C 1
ATOM 658 O O . SER A 1 81 ? -10.427 0.708 -3.758 1.00 96.31 81 SER A O 1
ATOM 660 N N . HIS A 1 82 ? -8.374 0.961 -4.608 1.00 94.00 82 HIS A N 1
ATOM 661 C CA . HIS A 1 82 ? -8.757 1.929 -5.626 1.00 94.00 82 HIS A CA 1
ATOM 662 C C . HIS A 1 82 ? -8.320 1.411 -6.994 1.00 94.00 82 HIS A C 1
ATOM 664 O O . HIS A 1 82 ? -7.125 1.217 -7.197 1.00 94.00 82 HIS A O 1
ATOM 670 N N . TYR A 1 83 ? -9.267 1.260 -7.931 1.00 92.88 83 TYR A N 1
ATOM 671 C CA . TYR A 1 83 ? -9.107 0.610 -9.245 1.00 92.88 83 TYR A CA 1
ATOM 672 C C . TYR A 1 83 ? -9.153 -0.929 -9.206 1.00 92.88 83 TYR A C 1
ATOM 674 O O . TYR A 1 83 ? -8.759 -1.567 -8.234 1.00 92.88 83 TYR A O 1
ATOM 682 N N . TRP A 1 84 ? -9.622 -1.539 -10.300 1.00 94.19 84 TRP A N 1
ATOM 683 C CA . TRP A 1 84 ? -9.977 -2.965 -10.353 1.00 94.19 84 TRP A CA 1
ATOM 684 C C . TRP A 1 84 ? -8.804 -3.929 -10.100 1.00 94.19 84 TRP A C 1
ATOM 686 O O . TRP A 1 84 ? -9.013 -4.994 -9.523 1.00 94.19 84 TRP A O 1
ATOM 696 N N . LEU A 1 85 ? -7.572 -3.557 -10.475 1.00 94.50 85 LEU A N 1
ATOM 697 C CA . LEU A 1 85 ? -6.367 -4.341 -10.156 1.00 94.50 85 LEU A CA 1
ATOM 698 C C . LEU A 1 85 ? -6.152 -4.425 -8.639 1.00 94.50 85 LEU A C 1
ATOM 700 O O . LEU A 1 85 ? -5.902 -5.500 -8.100 1.00 94.50 85 LEU A O 1
ATOM 704 N N . SER A 1 86 ? -6.310 -3.302 -7.937 1.00 96.00 86 SER A N 1
ATOM 705 C CA . SER A 1 86 ? -6.219 -3.262 -6.479 1.00 96.00 86 SER A CA 1
ATOM 706 C C . SER A 1 86 ? -7.383 -3.995 -5.821 1.00 96.00 86 SER A C 1
ATOM 708 O O . SER A 1 86 ? -7.194 -4.562 -4.751 1.00 96.00 86 SER A O 1
ATOM 710 N N . CYS A 1 87 ? -8.567 -4.036 -6.444 1.00 96.44 87 CYS A N 1
ATOM 711 C CA . CYS A 1 87 ? -9.678 -4.846 -5.939 1.00 96.44 87 CYS A CA 1
ATOM 712 C C . CYS A 1 87 ? -9.325 -6.336 -5.944 1.00 96.44 87 CYS A C 1
ATOM 714 O O . CYS A 1 87 ? -9.636 -7.024 -4.978 1.00 96.44 87 CYS A O 1
ATOM 716 N N . TRP A 1 88 ? -8.651 -6.826 -6.993 1.00 96.75 88 TRP A N 1
ATOM 717 C CA . TRP A 1 88 ? -8.181 -8.214 -7.055 1.00 96.75 88 TRP A CA 1
ATOM 718 C C . TRP A 1 88 ? -7.260 -8.531 -5.872 1.00 96.75 88 TRP A C 1
ATOM 720 O O . TRP A 1 88 ? -7.513 -9.495 -5.159 1.00 96.75 88 TRP A O 1
ATOM 730 N N . VAL A 1 89 ? -6.271 -7.670 -5.604 1.00 97.62 89 VAL A N 1
ATOM 731 C CA . VAL A 1 89 ? -5.364 -7.796 -4.447 1.00 97.62 89 VAL A CA 1
ATOM 732 C C . VAL A 1 89 ? -6.153 -7.740 -3.133 1.00 97.62 89 VAL A C 1
ATOM 734 O O . VAL A 1 89 ? -6.021 -8.620 -2.285 1.00 97.62 89 VAL A O 1
ATOM 737 N N . GLY A 1 90 ? -7.034 -6.747 -2.984 1.00 97.56 90 GLY A N 1
ATOM 738 C CA . GLY A 1 90 ? -7.824 -6.518 -1.775 1.00 97.56 90 GLY A CA 1
ATOM 739 C C . GLY A 1 90 ? -8.713 -7.697 -1.374 1.00 97.56 90 GLY A C 1
ATOM 740 O O . GLY A 1 90 ? -8.835 -7.973 -0.183 1.00 97.56 90 GLY A O 1
ATOM 741 N N . GLN A 1 91 ? -9.253 -8.456 -2.337 1.00 97.12 91 GLN A N 1
ATOM 742 C CA . GLN A 1 91 ? -10.036 -9.666 -2.044 1.00 97.12 91 GLN A CA 1
ATOM 743 C C . GLN A 1 91 ? -9.200 -10.755 -1.356 1.00 97.12 91 GLN A C 1
ATOM 745 O O . GLN A 1 91 ? -9.695 -11.424 -0.447 1.00 97.12 91 GLN A O 1
ATOM 750 N N . TYR A 1 92 ? -7.930 -10.922 -1.740 1.00 97.12 92 TYR A N 1
ATOM 751 C CA . TYR A 1 92 ? -7.034 -11.863 -1.061 1.00 97.12 92 TYR A CA 1
ATOM 752 C C . TYR A 1 92 ? -6.650 -11.361 0.325 1.00 97.12 92 TYR A C 1
ATOM 754 O O . TYR A 1 92 ? -6.725 -12.123 1.285 1.00 97.12 92 TYR A O 1
ATOM 762 N N . LEU A 1 93 ? -6.313 -10.075 0.451 1.00 97.56 93 LEU A N 1
ATOM 763 C CA . LEU A 1 93 ? -5.939 -9.484 1.738 1.00 97.56 93 LEU A CA 1
ATOM 764 C C . LEU A 1 93 ? -7.081 -9.553 2.752 1.00 97.56 93 LEU A C 1
ATOM 766 O O . LEU A 1 93 ? -6.853 -9.920 3.900 1.00 97.56 93 LEU A O 1
ATOM 770 N N . LYS A 1 94 ? -8.322 -9.302 2.318 1.00 97.69 94 LYS A N 1
ATOM 771 C CA . LYS A 1 94 ? -9.533 -9.522 3.122 1.00 97.69 94 LYS A CA 1
ATOM 772 C C . LYS A 1 94 ? -9.540 -10.916 3.748 1.00 97.69 94 LYS A C 1
ATOM 774 O O . LYS A 1 94 ? -9.775 -11.066 4.943 1.00 97.69 94 LYS A O 1
ATOM 779 N N . MET A 1 95 ? -9.298 -11.938 2.928 1.00 96.81 95 MET A N 1
ATOM 780 C CA . MET A 1 95 ? -9.333 -13.334 3.353 1.00 96.81 95 MET A CA 1
ATOM 781 C C . MET A 1 95 ? -8.141 -13.697 4.243 1.00 96.81 95 MET A C 1
ATOM 783 O O . MET A 1 95 ? -8.312 -14.425 5.215 1.00 96.81 95 MET A O 1
ATOM 787 N N . TRP A 1 96 ? -6.946 -13.195 3.929 1.00 97.44 96 TRP A N 1
ATOM 788 C CA . TRP A 1 96 ? -5.725 -13.504 4.674 1.00 97.44 96 TRP A CA 1
ATOM 789 C C . TRP A 1 96 ? -5.656 -12.802 6.026 1.00 97.44 96 TRP A C 1
ATOM 791 O O . TRP A 1 96 ? -5.151 -13.378 6.985 1.00 97.44 96 TRP A O 1
ATOM 801 N N . TRP A 1 97 ? -6.140 -11.565 6.101 1.00 97.31 97 TRP A N 1
ATOM 802 C CA . TRP A 1 97 ? -6.054 -10.740 7.305 1.00 97.31 97 TRP A CA 1
ATOM 803 C C . TRP A 1 97 ? -7.324 -10.805 8.151 1.00 97.31 97 TRP A C 1
ATOM 805 O O . TRP A 1 97 ? -7.289 -10.445 9.321 1.00 97.31 97 TRP A O 1
ATOM 815 N N . GLY A 1 98 ? -8.439 -11.280 7.586 1.00 97.50 98 GLY A N 1
ATOM 816 C CA . GLY A 1 98 ? -9.716 -11.367 8.295 1.00 97.50 98 GLY A CA 1
ATOM 817 C C . GLY A 1 98 ? -10.365 -10.004 8.547 1.00 97.50 98 GLY A C 1
ATOM 818 O O . GLY A 1 98 ? -11.107 -9.852 9.513 1.00 97.50 98 GLY A O 1
ATOM 819 N N . VAL A 1 99 ? -10.089 -9.016 7.692 1.00 98.06 99 VAL A N 1
ATOM 820 C CA . VAL A 1 99 ? -10.525 -7.618 7.860 1.00 98.06 99 VAL A CA 1
ATOM 821 C C . VAL A 1 99 ? -11.485 -7.200 6.746 1.00 98.06 99 VAL A C 1
ATOM 823 O O . VAL A 1 99 ? -11.439 -7.775 5.655 1.00 98.06 99 VAL A O 1
ATOM 826 N N . PRO A 1 100 ? -12.362 -6.204 6.962 1.00 98.12 100 PRO A N 1
ATOM 827 C CA . PRO A 1 100 ? -13.218 -5.670 5.910 1.00 98.12 100 PRO A CA 1
ATOM 828 C C . PRO A 1 100 ? -12.418 -5.129 4.717 1.00 98.12 100 PRO A C 1
ATOM 830 O O . PRO A 1 100 ? -11.375 -4.495 4.878 1.00 98.12 100 PRO A O 1
ATOM 833 N N . HIS A 1 101 ? -12.955 -5.334 3.513 1.00 97.88 101 HIS A N 1
ATOM 834 C CA . HIS A 1 101 ? -12.428 -4.768 2.271 1.00 97.88 101 HIS A CA 1
ATOM 835 C C . HIS A 1 101 ? -13.484 -3.882 1.614 1.00 97.88 101 HIS A C 1
ATOM 837 O O . HIS A 1 101 ? -14.616 -4.321 1.398 1.00 97.88 101 HIS A O 1
ATOM 843 N N . VAL A 1 102 ? -13.094 -2.644 1.317 1.00 95.94 102 VAL A N 1
ATOM 844 C CA . VAL A 1 102 ? -13.893 -1.622 0.635 1.00 95.94 102 VAL A CA 1
ATOM 845 C C . VAL A 1 102 ? -13.229 -1.301 -0.707 1.00 95.94 102 VAL A C 1
ATOM 847 O O . VAL A 1 102 ? -12.008 -1.147 -0.770 1.00 95.94 102 VAL A O 1
ATOM 850 N N . ALA A 1 103 ? -14.019 -1.231 -1.777 1.00 88.75 103 ALA A N 1
ATOM 851 C CA . ALA A 1 103 ? -13.555 -1.075 -3.155 1.00 88.75 103 ALA A CA 1
ATOM 852 C C . ALA A 1 103 ? -14.243 0.086 -3.875 1.00 88.75 103 ALA A C 1
ATOM 854 O O . ALA A 1 103 ? -15.403 0.384 -3.511 1.00 88.75 103 ALA A O 1
#

Organism: NCBI:txid412755

Secondary structure (DSSP, 8-state):
-HHHHHHHHHTT--EEEEEE--STT--SEEEEETTEEEEEE--S-SS---HHHHGGGHHHHHHHHHHHHHHTT---S-EE--SHHHHHHHHHHHHHHT--EE-

Foldseek 3Di:
DLVVCQVVLVVVDAEEAEDAQAAPPDDQWDDSDSRYIYGHFYWPDNHDDDPVVCLVRLVVSLVRVVVVCVVVVHADQEAEADDPSSVVSQVVCCVVRVHYYHD